Protein AF-A0A354YV55-F1 (afdb_monomer_lite)

Radius of gyration: 11.6 Å; chains: 1; bounding box: 25×24×27 Å

pLDDT: mean 94.42, std 5.95, range [60.12, 98.12]

Organism: NCBI:txid863

Sequence (66 aa):
AGRDFHNFNSYFRDNPAYEVVAFTATQIPDIEGRQYPPGLAGKLYPQGIPIYAEAELPELIKKYDV

Foldseek 3Di:
DCVVLVCQQVPPLPDPVDDQQAAEDDPDPPQAQDFQPCVSSHDVCNRGHHYHHPVCVVVVCVVVVD

Structure (mmCIF, N/CA/C/O backbone):
data_AF-A0A354YV55-F1
#
_entry.id   AF-A0A354YV55-F1
#
loop_
_atom_site.group_PDB
_atom_site.id
_atom_site.type_symbol
_atom_site.label_atom_id
_atom_site.label_alt_id
_atom_site.label_comp_id
_atom_site.label_asym_id
_atom_site.label_entity_id
_atom_site.label_seq_id
_atom_site.pdbx_PDB_ins_code
_atom_site.Cartn_x
_atom_site.Cartn_y
_atom_site.Cartn_z
_atom_site.occupancy
_atom_site.B_iso_or_equiv
_atom_site.auth_seq_id
_atom_site.auth_comp_id
_atom_site.auth_asym_id
_atom_site.auth_atom_id
_atom_site.pdbx_PDB_model_num
ATOM 1 N N . ALA A 1 1 ? 14.493 -3.020 0.255 1.00 60.12 1 ALA A N 1
ATOM 2 C CA . ALA A 1 1 ? 13.104 -2.914 -0.242 1.00 60.12 1 ALA A CA 1
ATOM 3 C C . ALA A 1 1 ? 12.870 -3.861 -1.425 1.00 60.12 1 ALA A C 1
ATOM 5 O O . ALA A 1 1 ? 13.690 -3.904 -2.333 1.00 60.12 1 ALA A O 1
ATOM 6 N N . GLY A 1 2 ? 11.814 -4.678 -1.380 1.00 80.69 2 GLY A N 1
ATOM 7 C CA . GLY A 1 2 ? 11.493 -5.663 -2.430 1.00 80.69 2 GLY A CA 1
ATOM 8 C C . GLY A 1 2 ? 10.770 -6.902 -1.902 1.00 80.69 2 GLY A C 1
ATOM 9 O O . GLY A 1 2 ? 9.963 -7.499 -2.612 1.00 80.69 2 GLY A O 1
ATOM 10 N N . ARG A 1 3 ? 10.994 -7.241 -0.626 1.00 89.44 3 ARG A N 1
ATOM 11 C CA . ARG A 1 3 ? 10.271 -8.324 0.047 1.00 89.44 3 ARG A CA 1
ATOM 12 C C . ARG A 1 3 ? 8.781 -8.016 0.176 1.00 89.44 3 ARG A C 1
ATOM 14 O O . ARG A 1 3 ? 7.981 -8.911 -0.043 1.00 89.44 3 ARG A O 1
ATOM 21 N N . ASP A 1 4 ? 8.408 -6.774 0.458 1.00 91.44 4 ASP A N 1
ATOM 22 C CA . ASP A 1 4 ? 7.004 -6.392 0.672 1.00 91.44 4 ASP A CA 1
ATOM 23 C C . ASP A 1 4 ? 6.202 -6.500 -0.630 1.00 91.44 4 ASP A C 1
ATOM 25 O O . ASP A 1 4 ? 5.143 -7.125 -0.659 1.00 91.44 4 ASP A O 1
ATOM 29 N N . PHE A 1 5 ? 6.773 -6.033 -1.747 1.00 93.88 5 PHE A N 1
ATOM 30 C CA . PHE A 1 5 ? 6.205 -6.258 -3.080 1.00 93.88 5 PHE A CA 1
ATOM 31 C C . PHE A 1 5 ? 6.161 -7.744 -3.449 1.00 93.88 5 PHE A C 1
ATOM 33 O O . PHE A 1 5 ? 5.194 -8.195 -4.059 1.00 93.88 5 PHE A O 1
ATOM 40 N N . HIS A 1 6 ? 7.185 -8.525 -3.086 1.00 95.06 6 HIS A N 1
ATOM 41 C CA . HIS A 1 6 ? 7.172 -9.969 -3.314 1.00 95.06 6 HIS A CA 1
ATOM 42 C C . HIS A 1 6 ? 6.057 -10.657 -2.518 1.00 95.06 6 HIS A C 1
ATOM 44 O O . HIS A 1 6 ? 5.286 -11.412 -3.098 1.00 95.06 6 HIS A O 1
ATOM 50 N N . ASN A 1 7 ? 5.920 -10.365 -1.223 1.00 96.56 7 ASN A N 1
ATOM 51 C CA . ASN A 1 7 ? 4.858 -10.911 -0.380 1.00 96.56 7 ASN A CA 1
ATOM 52 C C . ASN A 1 7 ? 3.479 -10.542 -0.939 1.00 96.56 7 ASN A C 1
ATOM 54 O O . ASN A 1 7 ? 2.610 -11.406 -1.046 1.00 96.56 7 ASN A O 1
ATOM 58 N N . PHE A 1 8 ? 3.301 -9.281 -1.349 1.00 97.69 8 PHE A N 1
ATOM 59 C CA . PHE A 1 8 ? 2.082 -8.825 -2.003 1.00 97.69 8 PHE A CA 1
ATOM 60 C C . PHE A 1 8 ? 1.759 -9.666 -3.239 1.00 97.69 8 PHE A C 1
ATOM 62 O O . PHE A 1 8 ? 0.684 -10.256 -3.325 1.00 97.69 8 PHE A O 1
ATOM 69 N N . ASN A 1 9 ? 2.718 -9.795 -4.153 1.00 97.06 9 ASN A N 1
ATOM 70 C CA . ASN A 1 9 ? 2.537 -10.530 -5.401 1.00 97.06 9 ASN A CA 1
ATOM 71 C C . ASN A 1 9 ? 2.321 -12.034 -5.204 1.00 97.06 9 ASN A C 1
ATOM 73 O O . ASN A 1 9 ? 1.604 -12.642 -5.994 1.00 97.06 9 ASN A O 1
ATOM 77 N N . SER A 1 10 ? 2.936 -12.621 -4.178 1.00 96.81 10 SER A N 1
ATOM 78 C CA . SER A 1 10 ? 2.867 -14.056 -3.906 1.00 96.81 10 SER A CA 1
ATOM 79 C C . SER A 1 10 ? 1.613 -14.464 -3.129 1.00 96.81 10 SER A C 1
ATOM 81 O O . SER A 1 10 ? 1.174 -15.601 -3.277 1.00 96.81 10 SER A O 1
ATOM 83 N N . TYR A 1 11 ? 1.043 -13.581 -2.298 1.00 97.69 11 TYR A N 1
ATOM 84 C CA . TYR A 1 11 ? -0.035 -13.965 -1.376 1.00 97.69 11 TYR A CA 1
ATOM 85 C C . TYR A 1 11 ? -1.228 -13.001 -1.301 1.00 97.69 11 TYR A C 1
ATOM 87 O O . TYR A 1 11 ? -2.354 -13.465 -1.131 1.00 97.69 11 TYR A O 1
ATOM 95 N N . PHE A 1 12 ? -1.029 -11.685 -1.427 1.00 98.12 12 PHE A N 1
ATOM 96 C CA . PHE A 1 12 ? -2.093 -10.699 -1.171 1.00 98.12 12 PHE A CA 1
ATOM 97 C C . PHE A 1 12 ? -2.820 -10.204 -2.433 1.00 98.12 12 PHE A C 1
ATOM 99 O O . PHE A 1 12 ? -4.002 -9.885 -2.362 1.00 98.12 12 PHE A O 1
ATOM 106 N N . ARG A 1 13 ? -2.143 -10.161 -3.588 1.00 97.38 13 ARG A N 1
ATOM 107 C CA . ARG A 1 13 ? -2.586 -9.500 -4.832 1.00 97.38 13 ARG A CA 1
ATOM 108 C C . ARG A 1 13 ? -4.039 -9.770 -5.240 1.00 97.38 13 ARG A C 1
ATOM 110 O O . ARG A 1 13 ? -4.767 -8.849 -5.587 1.00 97.38 13 ARG A O 1
ATOM 117 N N . ASP A 1 14 ? -4.452 -11.030 -5.223 1.00 97.00 14 ASP A N 1
ATOM 118 C CA . ASP A 1 14 ? -5.794 -11.452 -5.642 1.00 97.00 14 ASP A CA 1
ATOM 119 C C . ASP A 1 14 ? -6.510 -12.236 -4.531 1.00 97.00 14 ASP A C 1
ATOM 121 O O . ASP A 1 14 ? -7.397 -13.047 -4.805 1.00 97.00 14 ASP A O 1
ATOM 125 N N . ASN A 1 15 ? -6.107 -12.015 -3.276 1.00 97.88 15 ASN A N 1
ATOM 126 C CA . ASN A 1 15 ? -6.675 -12.686 -2.117 1.00 97.88 15 ASN A CA 1
ATOM 127 C C . ASN A 1 15 ? -7.760 -11.808 -1.469 1.00 97.88 15 ASN A C 1
ATOM 129 O O . ASN A 1 15 ? -7.420 -10.850 -0.779 1.00 97.88 15 ASN A O 1
ATOM 133 N N . PRO A 1 16 ? -9.056 -12.137 -1.631 1.00 97.25 16 PRO A N 1
ATOM 134 C CA . PRO A 1 16 ? -10.153 -11.308 -1.133 1.00 97.25 16 PRO A CA 1
ATOM 135 C C . PRO A 1 16 ? -10.293 -11.319 0.396 1.00 97.25 16 PRO A C 1
ATOM 137 O O . PRO A 1 16 ? -11.136 -10.603 0.925 1.00 97.25 16 PRO A O 1
ATOM 140 N N . ALA A 1 17 ? -9.507 -12.129 1.114 1.00 98.12 17 ALA A N 1
ATOM 141 C CA . ALA A 1 17 ? -9.475 -12.103 2.574 1.00 98.12 17 ALA A CA 1
ATOM 142 C C . ALA A 1 17 ? -8.723 -10.883 3.139 1.00 98.12 17 ALA A C 1
ATOM 144 O O . ALA A 1 17 ? -8.789 -10.646 4.343 1.00 98.12 17 ALA A O 1
ATOM 145 N N . TYR A 1 18 ? -8.000 -10.135 2.297 1.00 97.50 18 TYR A N 1
ATOM 146 C CA . T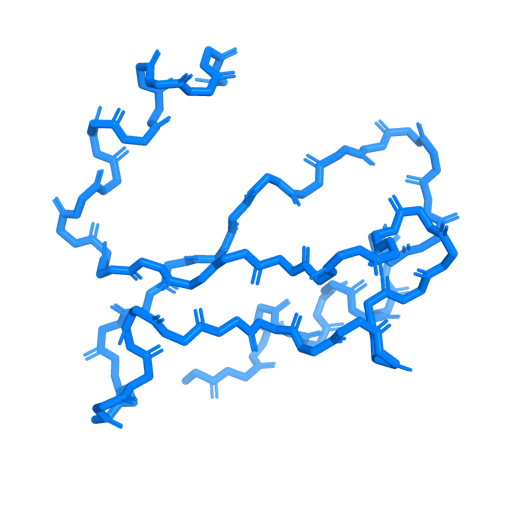YR A 1 18 ? -7.192 -8.991 2.706 1.00 97.50 18 TYR A CA 1
ATOM 147 C C . TYR A 1 18 ? -7.331 -7.831 1.722 1.00 97.50 18 TYR A C 1
ATOM 149 O O . TYR A 1 18 ? -7.428 -8.031 0.512 1.00 97.50 18 TYR A O 1
ATOM 157 N N . GLU A 1 19 ? -7.235 -6.617 2.252 1.00 97.25 19 GLU A N 1
ATOM 158 C CA . GLU A 1 19 ? -7.111 -5.390 1.475 1.00 97.25 19 GLU A CA 1
ATOM 159 C C . GLU A 1 19 ? -5.800 -4.692 1.851 1.00 97.25 19 GLU A C 1
ATOM 161 O O . GLU A 1 19 ? -5.589 -4.285 2.992 1.00 97.25 19 GLU A O 1
ATOM 166 N N . VAL A 1 20 ? -4.886 -4.574 0.892 1.00 97.56 20 VAL A N 1
ATOM 167 C CA . VAL A 1 20 ? -3.624 -3.850 1.056 1.00 97.56 20 VAL A CA 1
ATOM 168 C C . VAL A 1 20 ? -3.852 -2.400 0.655 1.00 97.56 20 VAL A C 1
ATOM 170 O O . VAL A 1 20 ? -3.859 -2.056 -0.525 1.00 97.56 20 VAL A O 1
ATOM 173 N N . VAL A 1 21 ? -4.039 -1.550 1.660 1.00 97.56 21 VAL A N 1
ATOM 174 C CA . VAL A 1 21 ? -4.420 -0.140 1.484 1.00 97.56 21 VAL A CA 1
ATOM 175 C C . VAL A 1 21 ? -3.254 0.775 1.094 1.00 97.56 21 VAL A C 1
ATOM 177 O O . VAL A 1 21 ? -3.469 1.823 0.484 1.00 97.56 21 VAL A O 1
ATOM 180 N N . ALA A 1 22 ? -2.018 0.392 1.427 1.00 97.31 22 ALA A N 1
ATOM 181 C CA . ALA A 1 22 ? -0.811 1.152 1.124 1.00 97.31 22 ALA A CA 1
ATOM 182 C C . ALA A 1 22 ? 0.462 0.304 1.271 1.00 97.31 22 ALA A C 1
ATOM 184 O O . ALA A 1 22 ? 0.490 -0.674 2.017 1.00 97.31 22 ALA A O 1
ATOM 185 N N . PHE A 1 23 ? 1.541 0.743 0.623 1.00 96.62 23 PHE A N 1
ATOM 186 C CA . PHE A 1 23 ? 2.910 0.400 1.010 1.00 96.62 23 PHE A CA 1
ATOM 187 C C . PHE A 1 23 ? 3.571 1.588 1.710 1.00 96.62 23 PHE A C 1
ATOM 189 O O . PHE A 1 23 ? 3.257 2.743 1.423 1.00 96.62 23 PHE A O 1
ATOM 196 N N . THR A 1 24 ? 4.545 1.307 2.568 1.00 94.94 24 THR A N 1
ATOM 197 C CA . THR A 1 24 ? 5.457 2.310 3.125 1.00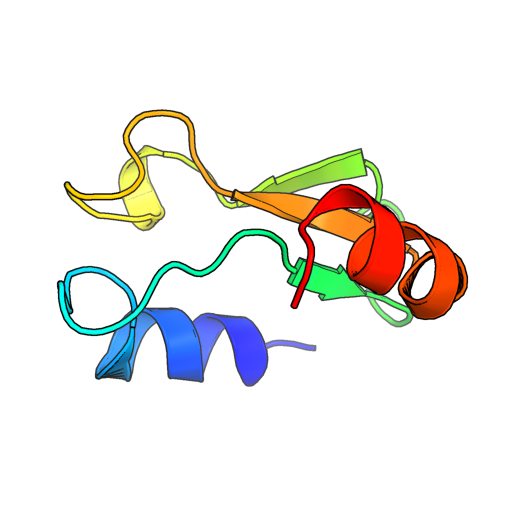 94.94 24 THR A CA 1
ATOM 198 C C . THR A 1 24 ? 6.884 2.035 2.668 1.00 94.94 24 THR A C 1
ATOM 200 O O . THR A 1 24 ? 7.271 0.879 2.484 1.00 94.94 24 THR A O 1
ATOM 203 N N . ALA A 1 25 ? 7.684 3.082 2.475 1.00 92.06 25 ALA A N 1
ATOM 204 C CA . ALA A 1 25 ? 9.084 2.947 2.085 1.00 92.06 25 ALA A CA 1
ATOM 205 C C . ALA A 1 25 ? 9.996 3.966 2.788 1.00 92.06 25 ALA A C 1
ATOM 207 O O . ALA A 1 25 ? 9.592 5.091 3.075 1.00 92.06 25 ALA A O 1
ATOM 208 N N . THR A 1 26 ? 11.246 3.558 3.034 1.00 88.50 26 THR A N 1
ATOM 209 C CA . THR A 1 26 ? 12.344 4.424 3.527 1.00 88.50 26 THR A CA 1
ATOM 210 C C . THR A 1 26 ? 13.614 4.349 2.690 1.00 88.50 26 THR A C 1
ATOM 212 O O . THR A 1 26 ? 14.441 5.251 2.735 1.00 88.50 26 THR A O 1
ATOM 215 N N . GLN A 1 27 ? 13.817 3.241 1.970 1.00 82.44 27 GLN A N 1
ATOM 216 C CA . GLN A 1 27 ? 15.130 2.877 1.423 1.00 82.44 27 GLN A CA 1
ATOM 217 C C . GLN A 1 27 ? 15.291 3.146 -0.073 1.00 82.44 27 GLN A C 1
ATOM 219 O O . GLN A 1 27 ? 16.409 3.064 -0.574 1.00 82.44 27 GLN A O 1
ATOM 224 N N . ILE A 1 28 ? 14.198 3.363 -0.805 1.00 81.56 28 ILE A N 1
ATOM 225 C CA . ILE A 1 28 ? 14.252 3.592 -2.251 1.00 81.56 28 ILE A CA 1
ATOM 226 C C . ILE A 1 28 ? 14.052 5.090 -2.467 1.00 81.56 28 ILE A C 1
ATOM 228 O O . ILE A 1 28 ? 12.950 5.561 -2.198 1.00 81.56 28 ILE A O 1
ATOM 232 N N . PRO A 1 29 ? 15.075 5.823 -2.937 1.00 85.12 29 PRO A N 1
ATOM 233 C CA . PRO A 1 29 ? 14.928 7.235 -3.262 1.00 85.12 29 PRO A CA 1
ATOM 234 C C . PRO A 1 29 ? 13.780 7.466 -4.249 1.00 85.12 29 PRO A C 1
ATOM 236 O O . PRO A 1 29 ? 13.621 6.694 -5.201 1.00 85.12 29 PRO A O 1
ATOM 239 N N . ASP A 1 30 ? 13.002 8.523 -4.016 1.00 86.31 30 ASP A N 1
ATOM 240 C CA . ASP A 1 30 ? 11.922 8.994 -4.891 1.00 86.31 30 ASP A CA 1
ATOM 241 C C . ASP A 1 30 ? 10.805 7.957 -5.152 1.00 86.31 30 ASP A C 1
ATOM 243 O O . ASP A 1 30 ? 10.116 8.018 -6.179 1.00 86.31 30 ASP A O 1
ATOM 247 N N . ILE A 1 31 ? 10.625 6.963 -4.267 1.00 88.50 31 ILE A N 1
ATOM 248 C CA . ILE A 1 31 ? 9.507 6.012 -4.383 1.00 88.50 31 ILE A CA 1
ATOM 249 C C . ILE A 1 31 ? 8.269 6.479 -3.622 1.00 88.50 31 ILE A C 1
ATOM 251 O O . ILE A 1 31 ? 7.151 6.143 -4.017 1.00 88.50 31 ILE A O 1
ATOM 255 N N . GLU A 1 32 ? 8.451 7.224 -2.535 1.00 88.81 32 GLU A N 1
ATOM 256 C CA . GLU A 1 32 ? 7.354 7.819 -1.792 1.00 88.81 32 GLU A CA 1
ATOM 257 C C . GLU A 1 32 ? 6.545 8.768 -2.690 1.00 88.81 32 GLU A C 1
ATOM 259 O O . GLU A 1 32 ? 7.071 9.439 -3.577 1.00 88.81 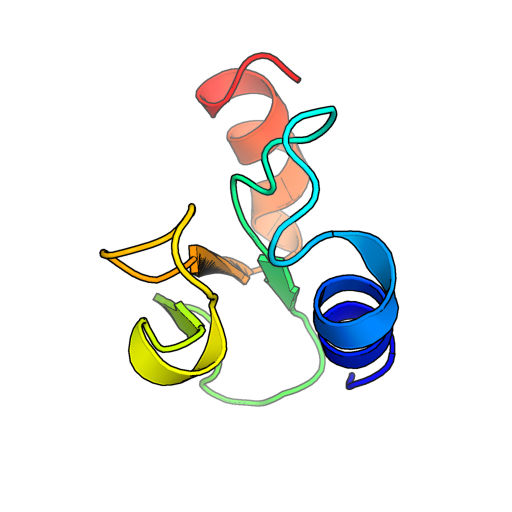32 GLU A O 1
ATOM 264 N N . GLY A 1 33 ? 5.224 8.761 -2.525 1.00 90.06 33 GLY A N 1
ATOM 265 C CA . GLY A 1 33 ? 4.297 9.493 -3.389 1.00 90.06 33 GLY A CA 1
ATOM 266 C C . GLY A 1 33 ? 4.023 8.819 -4.739 1.00 90.06 33 GLY A C 1
ATOM 267 O O . GLY A 1 33 ? 3.118 9.250 -5.457 1.00 90.06 33 GLY A O 1
ATOM 268 N N . ARG A 1 34 ? 4.743 7.744 -5.096 1.00 95.25 34 ARG A N 1
ATOM 269 C CA . ARG A 1 34 ? 4.405 6.915 -6.261 1.00 95.25 34 ARG A CA 1
ATOM 270 C C . ARG A 1 34 ? 3.304 5.914 -5.922 1.00 95.25 34 ARG A C 1
ATOM 272 O O . ARG A 1 34 ? 2.856 5.765 -4.789 1.00 95.25 34 ARG A O 1
ATOM 279 N N . GLN A 1 35 ? 2.883 5.191 -6.951 1.00 95.88 35 GLN A N 1
ATOM 280 C CA . GLN A 1 35 ? 1.879 4.150 -6.850 1.00 95.88 35 GLN A CA 1
ATOM 281 C C . GLN A 1 35 ? 2.442 2.821 -7.346 1.00 95.88 35 GLN A C 1
ATOM 283 O O . GLN A 1 35 ? 3.084 2.760 -8.399 1.00 95.88 35 GLN A O 1
ATOM 288 N N . TYR A 1 36 ? 2.174 1.747 -6.607 1.00 96.00 36 TYR A N 1
ATOM 289 C CA . TYR A 1 36 ? 2.324 0.395 -7.116 1.00 96.00 36 TYR A CA 1
ATOM 290 C C . TYR A 1 36 ? 1.330 0.207 -8.271 1.00 96.00 36 TYR A C 1
ATOM 292 O O . TYR A 1 36 ? 0.125 0.378 -8.069 1.00 96.00 36 TYR A O 1
ATOM 300 N N . PRO A 1 37 ? 1.804 -0.073 -9.493 1.00 96.62 37 PRO A N 1
ATOM 301 C CA . PRO A 1 37 ? 1.025 0.176 -10.697 1.00 96.62 37 PRO A CA 1
ATOM 302 C C . PRO A 1 37 ? -0.179 -0.774 -10.820 1.00 96.62 37 PRO A C 1
ATOM 304 O O . PRO A 1 37 ? -0.021 -1.973 -10.573 1.00 96.62 37 PRO A O 1
ATOM 307 N N . PRO A 1 38 ? -1.342 -0.287 -11.303 1.00 96.81 38 PRO A N 1
ATOM 308 C CA . PRO A 1 38 ? -2.550 -1.098 -11.481 1.00 96.81 38 PRO A CA 1
ATOM 309 C C . PRO A 1 38 ? -2.317 -2.417 -12.226 1.00 96.81 38 PRO A C 1
ATOM 311 O O . PRO A 1 38 ? -2.782 -3.472 -11.807 1.00 96.81 38 PRO A O 1
ATOM 314 N N . GLY A 1 39 ? -1.525 -2.379 -13.305 1.00 96.12 39 GLY A N 1
ATOM 315 C CA . GLY A 1 39 ? -1.228 -3.558 -14.124 1.00 96.12 39 GLY A CA 1
ATOM 316 C C . GLY A 1 39 ? -0.446 -4.661 -13.398 1.00 96.12 39 GLY A C 1
ATOM 317 O O . GLY A 1 39 ? -0.434 -5.796 -13.866 1.00 96.12 39 GLY A O 1
ATOM 318 N N . LEU A 1 40 ? 0.188 -4.353 -12.261 1.00 95.81 40 LEU A N 1
ATOM 319 C CA . LEU A 1 40 ? 0.871 -5.330 -11.403 1.00 95.81 40 LEU A CA 1
ATOM 320 C C . LEU A 1 40 ? 0.095 -5.632 -10.115 1.00 95.81 40 LEU A C 1
ATOM 322 O O . LEU A 1 40 ? 0.426 -6.594 -9.420 1.00 95.81 40 LEU A O 1
ATOM 326 N N . ALA A 1 41 ? -0.911 -4.819 -9.791 1.00 96.88 41 ALA A N 1
ATOM 327 C CA . ALA A 1 41 ? -1.634 -4.876 -8.531 1.00 96.88 41 ALA A CA 1
ATOM 328 C C . ALA A 1 41 ? -2.747 -5.938 -8.513 1.00 96.88 41 ALA A C 1
ATOM 330 O O . ALA A 1 41 ? -3.227 -6.284 -7.445 1.00 96.88 41 ALA A O 1
ATOM 331 N N . GLY A 1 42 ? -3.106 -6.520 -9.660 1.00 95.81 42 GLY A N 1
ATOM 332 C CA . GLY A 1 42 ? -4.151 -7.545 -9.746 1.00 95.81 42 GLY A CA 1
ATOM 333 C C . GLY A 1 42 ? -5.562 -6.964 -9.797 1.00 95.81 42 GLY A C 1
ATOM 334 O O . GLY A 1 42 ? -5.766 -5.749 -9.783 1.00 95.81 42 GLY A O 1
ATOM 335 N N . LYS A 1 43 ? -6.565 -7.840 -9.900 1.00 96.75 43 LYS A N 1
ATOM 336 C CA . LYS A 1 43 ? -7.946 -7.428 -10.225 1.00 96.75 43 LYS A CA 1
ATOM 337 C C . LYS A 1 43 ? -8.640 -6.685 -9.084 1.00 96.75 43 LYS A C 1
ATOM 339 O O . LYS A 1 43 ? -9.592 -5.953 -9.332 1.00 96.75 43 LYS A O 1
ATOM 344 N N . LEU A 1 44 ? -8.178 -6.893 -7.851 1.00 97.69 44 LEU A N 1
ATOM 345 C CA . LEU A 1 44 ? -8.731 -6.256 -6.655 1.00 97.69 44 LEU A CA 1
ATOM 346 C C . LEU A 1 44 ? -8.250 -4.808 -6.483 1.00 97.69 44 LEU A C 1
ATOM 348 O O . LEU A 1 44 ? -8.871 -4.048 -5.750 1.00 97.69 44 LEU A O 1
ATOM 352 N N . TYR A 1 45 ? -7.201 -4.402 -7.204 1.00 97.69 45 TYR A N 1
ATOM 353 C CA . TYR A 1 45 ? -6.572 -3.087 -7.073 1.00 97.69 45 TYR A CA 1
ATOM 354 C C . TYR A 1 45 ? -6.486 -2.378 -8.440 1.00 97.69 45 TYR A C 1
ATOM 356 O O . TYR A 1 45 ? -5.391 -2.059 -8.911 1.00 97.69 45 TYR A O 1
ATOM 364 N N . PRO A 1 46 ? -7.626 -2.096 -9.106 1.00 97.25 46 PRO A N 1
ATOM 365 C CA . PRO A 1 46 ? -7.657 -1.538 -10.464 1.00 97.25 46 PRO A CA 1
ATOM 366 C C . PRO A 1 46 ? -7.087 -0.121 -10.564 1.00 97.25 46 PRO A C 1
ATOM 368 O O . PRO A 1 46 ? -6.797 0.346 -11.662 1.00 97.25 46 PRO A O 1
ATOM 371 N N . GLN A 1 47 ? -6.937 0.567 -9.432 1.00 97.19 47 GLN A N 1
ATOM 372 C CA . GLN A 1 47 ? -6.290 1.872 -9.365 1.00 97.19 47 GLN A CA 1
ATOM 373 C C . GLN A 1 47 ? -4.818 1.775 -8.974 1.00 97.19 47 GLN A C 1
ATOM 375 O O . GLN A 1 47 ? -4.138 2.780 -9.078 1.00 97.19 47 GLN A O 1
ATOM 380 N N . GLY A 1 48 ? -4.295 0.601 -8.603 1.00 97.56 48 GLY A N 1
ATOM 381 C CA . GLY A 1 48 ? -2.978 0.457 -7.980 1.00 97.56 48 GLY A CA 1
ATOM 382 C C . GLY A 1 48 ? -3.008 0.738 -6.474 1.00 97.56 48 GLY A C 1
ATOM 383 O O . GLY A 1 48 ? -4.064 1.014 -5.910 1.00 97.56 48 GLY A O 1
ATOM 384 N N . ILE A 1 49 ? -1.846 0.679 -5.819 1.00 97.94 49 ILE A N 1
ATOM 385 C CA . ILE A 1 49 ? -1.719 0.827 -4.355 1.00 97.94 49 ILE A CA 1
ATOM 386 C C . ILE A 1 49 ? -0.755 1.979 -4.044 1.00 97.94 49 ILE A C 1
ATOM 388 O O . ILE A 1 49 ? 0.362 1.968 -4.564 1.00 97.94 49 ILE A O 1
ATOM 392 N N . PRO A 1 50 ? -1.142 2.986 -3.245 1.00 97.62 50 PRO A N 1
ATOM 393 C CA . PRO A 1 50 ? -0.271 4.120 -2.942 1.00 97.62 50 PRO A CA 1
ATOM 394 C C . PRO A 1 50 ? 0.966 3.694 -2.139 1.00 97.62 50 PRO A C 1
ATOM 396 O O . PRO A 1 50 ? 0.913 2.754 -1.345 1.00 97.62 50 PRO A O 1
ATOM 399 N N . ILE A 1 51 ? 2.079 4.397 -2.347 1.00 96.75 51 ILE A N 1
ATOM 400 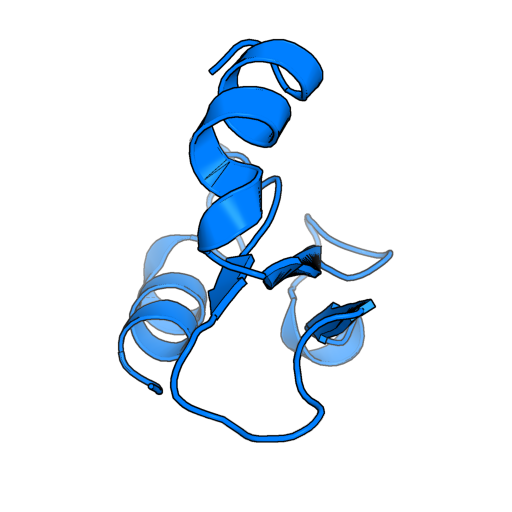C CA . ILE A 1 51 ? 3.332 4.206 -1.612 1.00 96.75 51 ILE A CA 1
ATOM 401 C C . ILE A 1 51 ? 3.633 5.499 -0.849 1.00 96.75 51 ILE A C 1
ATOM 403 O O . ILE A 1 51 ? 3.837 6.547 -1.458 1.00 96.75 51 ILE A O 1
ATOM 407 N N . TYR A 1 52 ? 3.663 5.423 0.476 1.00 96.19 52 TYR A N 1
ATOM 408 C CA . TYR A 1 52 ? 3.924 6.554 1.371 1.00 96.19 52 TYR A CA 1
ATOM 409 C C . TYR A 1 52 ? 5.315 6.466 2.000 1.00 96.19 52 TYR A C 1
ATOM 411 O O . TYR A 1 52 ? 5.952 5.405 1.986 1.00 96.19 52 TYR A O 1
ATOM 419 N N . ALA A 1 53 ? 5.781 7.565 2.591 1.00 95.50 53 ALA A N 1
ATOM 420 C CA . ALA A 1 53 ? 6.962 7.509 3.439 1.00 95.50 53 ALA A CA 1
ATOM 421 C C . ALA A 1 53 ? 6.636 6.715 4.714 1.00 95.50 53 ALA A C 1
ATOM 423 O O . ALA A 1 53 ? 5.568 6.864 5.304 1.00 95.50 53 ALA A O 1
ATOM 424 N N . GLU A 1 5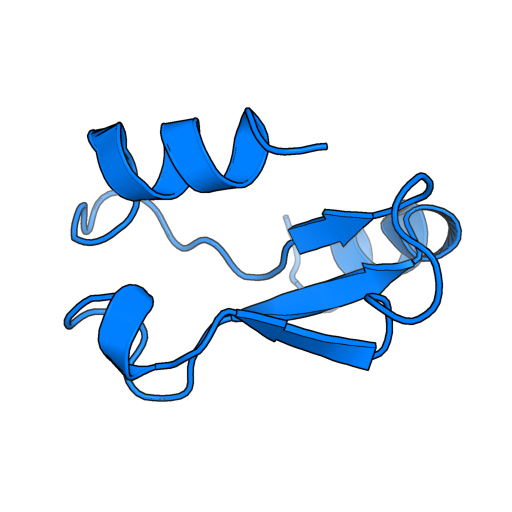4 ? 7.557 5.879 5.190 1.00 94.50 54 GLU A N 1
ATOM 425 C CA . GLU A 1 54 ? 7.331 5.100 6.424 1.00 94.50 54 GLU A CA 1
ATOM 426 C C . GLU A 1 54 ? 7.109 5.974 7.661 1.00 94.50 54 GLU A C 1
ATOM 428 O O . GLU A 1 54 ? 6.384 5.579 8.570 1.00 94.50 54 GLU A O 1
ATOM 433 N N . ALA A 1 55 ? 7.653 7.193 7.669 1.00 95.56 55 ALA A N 1
ATOM 434 C CA . ALA A 1 55 ? 7.393 8.170 8.723 1.00 95.56 55 ALA A CA 1
ATOM 435 C C . ALA A 1 55 ? 5.898 8.537 8.853 1.00 95.56 55 ALA A C 1
ATOM 437 O O . ALA A 1 55 ? 5.472 8.976 9.919 1.00 95.56 55 ALA A O 1
ATOM 438 N N . GLU A 1 56 ? 5.093 8.331 7.804 1.00 96.44 56 GLU A N 1
ATOM 439 C CA . GLU A 1 56 ? 3.648 8.586 7.801 1.00 96.44 56 GLU A CA 1
ATOM 440 C C . GLU A 1 56 ? 2.834 7.438 8.423 1.00 96.44 56 GLU A C 1
ATOM 442 O O . GLU A 1 56 ? 1.630 7.592 8.625 1.00 96.44 56 GLU A O 1
ATOM 447 N N . LEU A 1 57 ? 3.452 6.300 8.774 1.00 96.44 57 LEU A N 1
ATOM 448 C CA . LEU A 1 57 ? 2.757 5.112 9.289 1.00 96.44 57 LEU A CA 1
ATOM 449 C C . LEU A 1 57 ? 1.747 5.410 10.420 1.00 96.44 57 LEU A C 1
ATOM 451 O O . LEU A 1 57 ? 0.619 4.923 10.322 1.00 96.44 57 LEU A O 1
ATOM 455 N N . PRO A 1 58 ? 2.057 6.229 11.449 1.00 97.56 58 PRO A N 1
ATOM 456 C CA . PRO A 1 58 ? 1.092 6.536 12.508 1.00 97.56 58 PRO A CA 1
ATOM 457 C C . PRO A 1 58 ? -0.168 7.260 12.014 1.00 97.56 58 PRO A C 1
ATOM 459 O O . PRO A 1 58 ? -1.245 7.079 12.577 1.00 97.56 58 PRO A O 1
ATOM 462 N N . GLU A 1 59 ? -0.045 8.088 10.977 1.00 97.94 59 GLU A N 1
A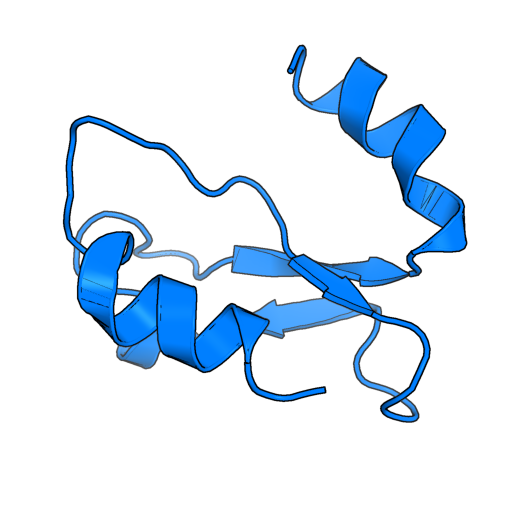TOM 463 C CA . GLU A 1 59 ? -1.175 8.796 10.368 1.00 97.94 59 GLU A CA 1
ATOM 464 C C . GLU A 1 59 ? -1.960 7.871 9.433 1.00 97.94 59 GLU A C 1
ATOM 466 O O . GLU A 1 59 ? -3.187 7.928 9.401 1.00 97.94 59 GLU A O 1
ATOM 471 N N . LEU A 1 60 ? -1.276 6.969 8.720 1.00 97.31 60 LEU A N 1
ATOM 472 C CA . LEU A 1 60 ? -1.913 5.994 7.832 1.00 97.31 60 LEU A CA 1
ATOM 473 C C . LEU A 1 60 ? -2.772 4.990 8.607 1.00 97.31 60 LEU A C 1
ATOM 475 O O . LEU A 1 60 ? -3.884 4.710 8.172 1.00 97.31 60 LEU A O 1
ATOM 479 N N . ILE A 1 61 ? -2.304 4.519 9.769 1.00 97.50 61 ILE A N 1
ATOM 480 C CA . ILE A 1 61 ? -3.082 3.661 10.681 1.00 97.50 61 ILE A CA 1
ATOM 481 C C . ILE A 1 61 ? -4.428 4.322 11.008 1.00 97.50 61 ILE A C 1
ATOM 483 O O . ILE A 1 61 ? -5.481 3.720 10.824 1.00 97.50 61 ILE A O 1
ATOM 487 N N . LYS A 1 62 ? -4.415 5.607 11.389 1.00 98.06 62 LYS A N 1
ATOM 488 C CA . LYS A 1 62 ? -5.646 6.363 11.676 1.00 98.06 62 LYS A CA 1
ATOM 489 C C . LYS A 1 62 ? -6.497 6.599 10.427 1.00 98.06 62 LYS A C 1
ATOM 491 O O . LYS A 1 62 ? -7.717 6.538 10.499 1.00 98.06 62 LYS A O 1
ATOM 496 N N . LYS A 1 63 ? -5.863 6.927 9.297 1.00 97.19 63 LYS A N 1
ATOM 497 C CA . LYS A 1 63 ? -6.540 7.259 8.035 1.00 97.19 63 LYS A CA 1
ATOM 498 C C . LYS A 1 63 ? -7.301 6.066 7.459 1.00 97.19 63 LYS A C 1
ATOM 500 O O . LYS A 1 63 ? -8.369 6.265 6.887 1.00 97.19 63 LYS A O 1
ATOM 505 N N . TYR A 1 64 ? -6.722 4.872 7.558 1.00 96.75 64 TYR A N 1
ATOM 506 C CA . TYR A 1 64 ? -7.293 3.643 7.011 1.00 96.75 64 TYR A CA 1
ATOM 507 C C . TYR A 1 64 ? -8.052 2.803 8.042 1.00 96.75 64 TYR A C 1
ATOM 509 O O . TYR A 1 64 ? -8.681 1.834 7.637 1.00 96.75 64 TYR A O 1
ATOM 517 N N . ASP A 1 65 ? -8.029 3.193 9.321 1.00 96.38 65 ASP A N 1
ATOM 518 C CA . ASP A 1 65 ? -8.691 2.483 10.425 1.00 96.38 65 ASP A CA 1
ATOM 519 C C . ASP A 1 65 ? -8.264 1.004 10.514 1.00 96.38 65 ASP A C 1
ATOM 521 O O . ASP A 1 65 ? -9.087 0.088 10.490 1.00 96.38 65 ASP A O 1
ATOM 525 N N . VAL A 1 66 ? -6.942 0.780 10.557 1.00 92.31 66 VAL A N 1
ATOM 526 C CA . VAL A 1 66 ? -6.295 -0.552 10.585 1.00 92.31 66 VAL A CA 1
ATOM 527 C C . VAL A 1 66 ? -5.463 -0.799 11.834 1.00 92.31 66 VAL A C 1
ATOM 529 O O . VAL A 1 66 ? -5.037 0.184 12.477 1.00 92.31 66 VAL A O 1
#

InterPro domains:
  IPR053199 Cyclic 2,3-diphosphoglycerate synthetase-like [PTHR42869] (1-66)

Secondary structure (DSSP, 8-state):
--HHHHHIIIIITT-TT-----EEESSSTT-TT-EE-HHHH-TT-TT-EEEEEGGGHHHHHHHHT-